Protein AF-A0A5S4VGM3-F1 (afdb_monomer_lite)

Secondary structure (DSSP, 8-state):
-HHHHHHHHHHHHHHHHHHTTSSHHHHHHHHHHHHHHHHHHHHHHHHHHHHHHHHHHHHHHHHHHHHHHHHHHTTSS-HHHHHHHTTS-HHHHHHHHHHTTPPPP---

Structure (mmCIF, N/CA/C/O backbone):
data_AF-A0A5S4VGM3-F1
#
_entry.id   AF-A0A5S4VGM3-F1
#
loop_
_atom_site.group_PDB
_atom_site.id
_atom_site.type_symbol
_atom_site.label_atom_id
_atom_site.label_alt_id
_atom_site.label_comp_id
_atom_site.label_asym_id
_atom_site.label_entity_id
_atom_site.label_seq_id
_atom_site.pdbx_PDB_ins_code
_atom_site.Cartn_x
_atom_site.Cartn_y
_atom_site.Cartn_z
_atom_site.occupancy
_atom_site.B_iso_or_equiv
_atom_site.auth_seq_id
_atom_site.auth_comp_id
_atom_site.auth_asym_id
_atom_site.auth_atom_id
_atom_site.pdbx_PDB_model_num
ATOM 1 N N . GLY A 1 1 ? 7.794 -13.409 -19.087 1.00 53.69 1 GLY A N 1
ATOM 2 C CA . GLY A 1 1 ? 6.944 -12.915 -17.975 1.00 53.69 1 GLY A CA 1
ATOM 3 C C . GLY A 1 1 ? 6.854 -11.403 -18.063 1.00 53.69 1 GLY A C 1
ATOM 4 O O . GLY A 1 1 ? 7.554 -10.850 -18.893 1.00 53.69 1 GLY A O 1
ATOM 5 N N . ALA A 1 2 ? 6.060 -10.727 -17.222 1.00 62.44 2 ALA A N 1
ATOM 6 C CA . ALA A 1 2 ? 5.813 -9.275 -17.346 1.00 62.44 2 ALA A CA 1
ATOM 7 C C . ALA A 1 2 ? 7.094 -8.403 -17.419 1.00 62.44 2 ALA A C 1
ATOM 9 O O . ALA A 1 2 ? 7.096 -7.355 -18.058 1.00 62.44 2 ALA A O 1
ATOM 10 N N . PHE A 1 3 ? 8.197 -8.866 -16.817 1.00 56.66 3 PHE A N 1
ATOM 11 C CA . PHE A 1 3 ? 9.521 -8.236 -16.900 1.00 56.66 3 PHE A CA 1
ATOM 12 C C . PHE A 1 3 ? 10.157 -8.295 -18.295 1.00 56.66 3 PHE A C 1
ATOM 14 O O . PHE A 1 3 ? 10.779 -7.326 -18.729 1.00 56.66 3 PHE A O 1
ATOM 21 N N . ASP A 1 4 ? 9.990 -9.413 -19.002 1.00 66.38 4 ASP A N 1
ATOM 22 C CA . ASP A 1 4 ? 10.502 -9.574 -20.364 1.00 66.38 4 ASP A CA 1
ATOM 23 C C . ASP A 1 4 ? 9.694 -8.706 -21.335 1.00 66.38 4 ASP A C 1
ATOM 25 O O . ASP A 1 4 ? 10.261 -8.105 -22.242 1.00 66.38 4 ASP A O 1
ATOM 29 N N . ASP A 1 5 ? 8.385 -8.579 -21.101 1.00 80.25 5 ASP A N 1
ATOM 30 C CA . ASP A 1 5 ? 7.481 -7.812 -21.962 1.00 80.25 5 ASP A CA 1
ATOM 31 C C . ASP A 1 5 ? 7.783 -6.302 -21.899 1.00 80.25 5 ASP A C 1
ATOM 33 O O . ASP A 1 5 ? 7.913 -5.656 -22.939 1.00 80.25 5 ASP A O 1
ATOM 37 N N . LEU A 1 6 ? 8.022 -5.750 -20.700 1.00 85.62 6 LEU A N 1
ATOM 38 C CA . LEU A 1 6 ? 8.431 -4.349 -20.534 1.00 85.62 6 LEU A CA 1
ATOM 39 C C . LEU A 1 6 ? 9.807 -4.067 -21.156 1.00 85.62 6 LEU A C 1
ATOM 41 O O . LEU A 1 6 ? 10.000 -3.029 -21.788 1.00 85.62 6 LEU A O 1
ATOM 45 N N . ALA A 1 7 ? 10.763 -4.990 -20.997 1.00 86.25 7 ALA A N 1
ATOM 46 C CA . ALA A 1 7 ? 12.073 -4.882 -21.639 1.00 86.25 7 ALA A CA 1
ATOM 47 C C . ALA A 1 7 ? 11.918 -4.776 -23.159 1.00 86.25 7 ALA A C 1
ATOM 49 O O . ALA A 1 7 ? 12.473 -3.879 -23.786 1.00 86.25 7 ALA A O 1
ATOM 50 N N . ILE A 1 8 ? 11.118 -5.675 -23.735 1.00 88.81 8 ILE A N 1
ATOM 51 C CA . ILE A 1 8 ? 10.846 -5.736 -25.168 1.00 88.81 8 ILE A CA 1
ATOM 52 C C . ILE A 1 8 ? 10.194 -4.438 -25.658 1.00 88.81 8 ILE A C 1
ATOM 54 O O . ILE A 1 8 ? 10.558 -3.941 -26.723 1.00 88.81 8 ILE A O 1
ATOM 58 N N . ASP A 1 9 ? 9.255 -3.870 -24.907 1.00 90.75 9 ASP A N 1
ATOM 59 C CA . ASP A 1 9 ? 8.571 -2.645 -25.319 1.00 90.75 9 ASP A CA 1
ATOM 60 C C . ASP A 1 9 ? 9.463 -1.399 -25.214 1.00 90.75 9 ASP A C 1
ATOM 62 O O . ASP A 1 9 ? 9.428 -0.548 -26.108 1.00 90.75 9 ASP A O 1
ATOM 66 N N . ILE A 1 10 ? 10.337 -1.322 -24.205 1.00 89.94 10 ILE A N 1
ATOM 67 C CA . ILE A 1 10 ? 11.361 -0.269 -24.116 1.00 89.94 10 ILE A CA 1
ATOM 68 C C . ILE A 1 10 ? 12.351 -0.383 -25.282 1.00 89.94 10 ILE A C 1
ATOM 70 O O . ILE A 1 10 ? 12.672 0.615 -25.926 1.00 89.94 10 ILE A O 1
ATOM 74 N N . GLU A 1 11 ? 12.795 -1.597 -25.601 1.00 91.44 11 GLU A N 1
ATOM 75 C CA . GLU A 1 11 ? 13.713 -1.860 -26.710 1.00 91.44 11 GLU A CA 1
ATOM 76 C C . GLU A 1 11 ? 13.104 -1.464 -28.065 1.00 91.44 11 GLU A C 1
ATOM 78 O O . GLU A 1 11 ? 13.758 -0.781 -28.853 1.00 91.44 11 GLU A O 1
ATOM 83 N N . LYS A 1 12 ? 11.821 -1.775 -28.304 1.00 93.19 12 LYS A N 1
ATOM 84 C CA . LYS A 1 12 ? 11.095 -1.312 -29.502 1.00 93.19 12 LYS A CA 1
ATOM 85 C C . LYS A 1 12 ? 10.996 0.212 -29.572 1.00 93.19 12 LYS A C 1
ATOM 87 O O . LYS A 1 12 ? 11.103 0.780 -30.657 1.00 93.19 12 LYS A O 1
ATOM 92 N N . ALA A 1 13 ? 10.771 0.884 -28.442 1.00 93.06 13 ALA A N 1
ATOM 93 C CA . ALA A 1 13 ? 10.717 2.345 -28.400 1.00 93.06 13 ALA A CA 1
ATOM 94 C C . ALA A 1 13 ? 12.089 2.972 -28.709 1.00 93.06 13 ALA A C 1
ATOM 96 O O . ALA A 1 13 ? 12.167 3.984 -29.409 1.00 93.06 13 ALA A O 1
ATOM 97 N N . ILE A 1 14 ? 13.177 2.350 -28.242 1.00 92.62 14 ILE A N 1
ATOM 98 C CA . ILE A 1 14 ? 14.547 2.751 -28.583 1.00 92.62 14 ILE A CA 1
ATOM 99 C C . ILE A 1 14 ? 14.813 2.550 -30.080 1.00 92.62 14 ILE A C 1
ATOM 101 O O . ILE A 1 14 ? 15.342 3.461 -30.721 1.00 92.62 14 ILE A O 1
ATOM 105 N N . ASP A 1 15 ? 14.415 1.407 -30.645 1.00 94.00 15 ASP A N 1
ATOM 106 C CA . ASP A 1 15 ? 14.552 1.127 -32.080 1.00 94.00 15 ASP A CA 1
ATOM 107 C C . ASP A 1 15 ? 13.797 2.151 -32.927 1.00 94.00 15 ASP A C 1
ATOM 109 O O . ASP A 1 15 ? 14.369 2.738 -33.843 1.00 94.00 15 ASP A O 1
ATOM 113 N N . TYR A 1 16 ? 12.559 2.474 -32.549 1.00 94.38 16 TYR A N 1
ATOM 114 C CA . TYR A 1 16 ? 11.790 3.526 -33.206 1.00 94.38 16 TYR A CA 1
ATOM 115 C C . TYR A 1 16 ? 12.527 4.875 -33.195 1.00 94.38 16 TYR A C 1
ATOM 117 O O . TYR A 1 16 ? 12.596 5.554 -34.220 1.00 94.38 16 TYR A O 1
ATOM 125 N N . CYS A 1 17 ? 13.106 5.280 -32.062 1.00 94.44 17 CYS A N 1
ATOM 126 C CA . CYS A 1 17 ? 13.863 6.531 -31.979 1.00 94.44 17 CYS A CA 1
ATOM 127 C C . CYS A 1 17 ? 15.112 6.513 -32.875 1.00 94.44 17 CYS A C 1
ATOM 129 O O . CYS A 1 17 ? 15.383 7.492 -33.569 1.00 94.44 17 CYS A O 1
ATOM 131 N N . ILE A 1 18 ? 15.843 5.395 -32.905 1.00 92.50 18 ILE A N 1
ATOM 132 C CA . ILE A 1 18 ? 17.028 5.203 -33.755 1.00 92.50 18 ILE A CA 1
ATOM 133 C C . ILE A 1 18 ? 16.662 5.275 -35.243 1.00 92.50 18 ILE A C 1
ATOM 135 O O . ILE A 1 18 ? 17.360 5.949 -36.010 1.00 92.50 18 ILE A O 1
ATOM 139 N N . ASP A 1 19 ? 15.572 4.617 -35.639 1.00 96.12 19 ASP A N 1
ATOM 140 C CA . ASP A 1 19 ? 15.091 4.563 -37.022 1.00 96.12 19 ASP A CA 1
ATOM 141 C C . ASP A 1 19 ? 14.615 5.932 -37.522 1.00 96.12 19 ASP A C 1
ATOM 143 O O . ASP A 1 19 ? 14.770 6.254 -38.701 1.00 96.12 19 ASP A O 1
ATOM 147 N N . ASN A 1 20 ? 14.115 6.774 -36.614 1.00 94.94 20 ASN A N 1
ATOM 148 C CA . ASN A 1 20 ? 13.679 8.143 -36.901 1.00 94.94 20 ASN A CA 1
ATOM 149 C C . ASN A 1 20 ? 14.765 9.209 -36.645 1.00 94.94 20 ASN A C 1
ATOM 151 O O . ASN A 1 20 ? 14.464 10.400 -36.638 1.00 94.94 20 ASN A O 1
ATOM 155 N N . ASP A 1 21 ? 16.024 8.802 -36.447 1.00 93.81 21 ASP A N 1
ATOM 156 C CA . ASP A 1 21 ? 17.181 9.690 -36.228 1.00 93.81 21 ASP A CA 1
ATOM 157 C C . ASP A 1 21 ? 17.085 10.575 -34.962 1.00 93.81 21 ASP A C 1
ATOM 159 O O . ASP A 1 21 ? 17.776 11.584 -34.819 1.00 93.81 21 ASP A O 1
ATOM 163 N N . ILE A 1 22 ? 16.265 10.172 -33.988 1.00 93.44 22 ILE A N 1
ATOM 164 C CA . ILE A 1 22 ? 16.094 10.854 -32.701 1.00 93.44 22 ILE A CA 1
ATOM 165 C C . ILE A 1 22 ? 17.119 10.303 -31.712 1.00 93.44 22 ILE A C 1
ATOM 167 O O . ILE A 1 22 ? 17.060 9.136 -31.331 1.00 93.44 22 ILE A O 1
ATOM 171 N N . LEU A 1 23 ? 18.063 11.146 -31.272 1.00 91.00 23 LEU A N 1
ATOM 172 C CA . LEU A 1 23 ? 19.107 10.785 -30.293 1.00 91.00 23 LEU A CA 1
ATOM 173 C C . LEU A 1 23 ? 19.878 9.502 -30.658 1.00 91.00 23 LEU A C 1
ATOM 175 O O . LEU A 1 23 ? 20.415 8.810 -29.798 1.00 91.00 23 LEU A O 1
ATOM 179 N N . LYS A 1 24 ? 19.956 9.186 -31.949 1.00 90.88 24 LYS A N 1
ATOM 180 C CA . LYS A 1 24 ? 20.411 7.899 -32.474 1.00 90.88 24 LYS A CA 1
ATOM 181 C C . LYS A 1 24 ? 21.775 7.449 -31.968 1.00 90.88 24 LYS A C 1
ATOM 183 O O . LYS A 1 24 ? 21.910 6.326 -31.499 1.00 90.88 24 LYS A O 1
ATOM 188 N N . GLU A 1 25 ? 22.788 8.305 -32.055 1.00 92.25 25 GLU A N 1
ATOM 189 C CA . GLU A 1 25 ? 24.154 7.944 -31.646 1.00 92.25 25 GLU A CA 1
ATOM 190 C C . GLU A 1 25 ? 24.273 7.778 -30.123 1.00 92.25 25 GLU A C 1
ATOM 192 O O . GLU A 1 25 ? 25.005 6.911 -29.641 1.00 92.25 25 GLU A O 1
ATOM 197 N N . PHE A 1 26 ? 23.472 8.529 -29.362 1.00 92.94 26 PHE A N 1
ATOM 198 C CA . PHE A 1 26 ? 23.339 8.343 -27.921 1.00 92.94 26 PHE A CA 1
ATOM 199 C C . PHE A 1 26 ? 22.666 7.002 -27.605 1.00 92.94 26 PHE A C 1
ATOM 201 O O . PHE A 1 26 ? 23.223 6.196 -26.866 1.00 92.94 26 PHE A O 1
ATOM 208 N N . LEU A 1 27 ? 21.516 6.717 -28.217 1.00 91.25 27 LEU A N 1
ATOM 209 C CA . LEU A 1 27 ? 20.752 5.494 -27.970 1.00 91.25 27 LEU A CA 1
ATOM 210 C C . LEU A 1 27 ? 21.484 4.234 -28.433 1.00 91.25 27 LEU A C 1
ATOM 212 O O . LEU A 1 27 ? 21.419 3.224 -27.748 1.00 91.25 27 LEU A O 1
ATOM 216 N N . LYS A 1 28 ? 22.240 4.281 -29.534 1.00 90.25 28 LYS A N 1
ATOM 217 C CA . LYS A 1 28 ? 23.103 3.164 -29.952 1.00 90.25 28 LYS A CA 1
ATOM 218 C C . LYS A 1 28 ? 24.200 2.859 -28.936 1.00 90.25 28 LYS A C 1
ATOM 220 O O . LYS A 1 28 ? 24.518 1.693 -28.723 1.00 90.25 28 LYS A O 1
ATOM 225 N N . THR A 1 29 ? 24.779 3.896 -28.333 1.00 92.88 29 THR A N 1
ATOM 226 C CA . THR A 1 29 ? 25.890 3.759 -27.381 1.00 92.88 29 THR A CA 1
ATOM 227 C C . THR A 1 29 ? 25.393 3.332 -26.000 1.00 92.88 29 THR A C 1
ATOM 229 O O . THR A 1 29 ? 25.966 2.436 -25.387 1.00 92.88 29 THR A O 1
ATOM 232 N N . TYR A 1 30 ? 24.299 3.931 -25.529 1.00 91.44 30 TYR A N 1
ATOM 233 C CA . TYR A 1 30 ? 23.794 3.787 -24.160 1.00 91.44 30 TYR A CA 1
ATOM 234 C C . TYR A 1 30 ? 22.536 2.915 -24.051 1.00 91.44 30 TYR A C 1
ATOM 236 O O . TYR A 1 30 ? 21.893 2.899 -23.005 1.00 91.44 30 TYR A O 1
ATOM 244 N N . ARG A 1 31 ? 22.193 2.150 -25.099 1.00 89.44 31 ARG A N 1
ATOM 245 C CA . ARG A 1 31 ? 20.993 1.295 -25.179 1.00 89.44 31 ARG A CA 1
ATOM 246 C C . ARG A 1 31 ? 20.737 0.501 -23.903 1.00 89.44 31 ARG A C 1
ATOM 248 O O . ARG A 1 31 ? 19.693 0.643 -23.282 1.00 89.44 31 ARG A O 1
ATOM 255 N N . SER A 1 32 ? 21.730 -0.281 -23.470 1.00 87.31 32 SER A N 1
ATOM 256 C CA . SER A 1 32 ? 21.588 -1.138 -22.289 1.00 87.31 32 SER A CA 1
ATOM 257 C C . SER A 1 32 ? 21.381 -0.34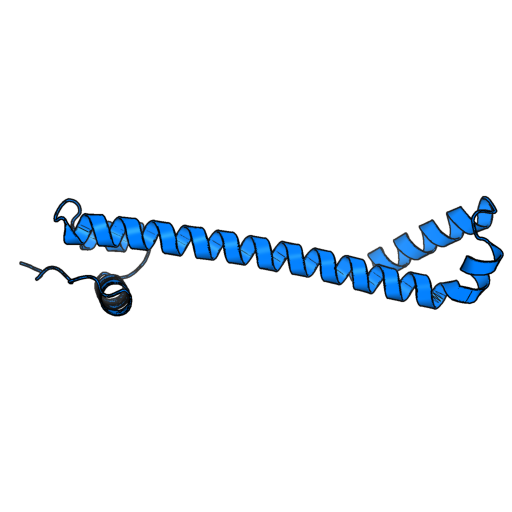9 -20.995 1.00 87.31 32 SER A C 1
ATOM 259 O O . SER A 1 32 ? 20.755 -0.880 -20.080 1.00 87.31 32 SER A O 1
ATOM 261 N N . GLU A 1 33 ? 21.933 0.857 -20.882 1.00 89.56 33 GLU A N 1
ATOM 262 C CA . GLU A 1 33 ? 21.769 1.698 -19.693 1.00 89.56 33 GLU A CA 1
ATOM 263 C C . GLU A 1 33 ? 20.390 2.354 -19.684 1.00 89.56 33 GLU A C 1
ATOM 265 O O . GLU A 1 33 ? 19.725 2.349 -18.652 1.00 89.56 33 GLU A O 1
ATOM 27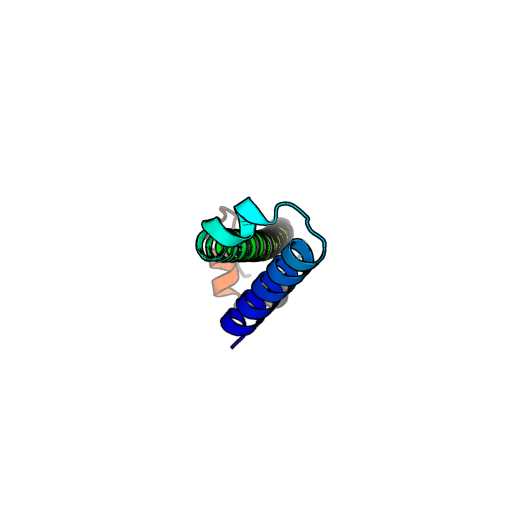0 N N . VAL A 1 34 ? 19.927 2.835 -20.841 1.00 88.19 34 VAL A N 1
ATOM 271 C CA . VAL A 1 34 ? 18.591 3.416 -21.011 1.00 88.19 34 VAL A CA 1
ATOM 272 C C . VAL A 1 34 ? 17.513 2.375 -20.716 1.00 88.19 34 VAL A C 1
ATOM 274 O O . VAL A 1 34 ? 16.613 2.659 -19.929 1.00 88.19 34 VAL A O 1
ATOM 277 N N . THR A 1 35 ? 17.633 1.156 -21.251 1.00 88.19 35 THR A N 1
ATOM 278 C CA . THR A 1 35 ? 16.672 0.077 -20.982 1.00 88.19 35 THR A CA 1
ATOM 279 C C . THR A 1 35 ? 16.613 -0.257 -19.495 1.00 88.19 35 THR A C 1
ATOM 281 O O . THR A 1 35 ? 15.535 -0.240 -18.907 1.00 88.19 35 THR A O 1
ATOM 284 N N . LYS A 1 36 ? 17.769 -0.469 -18.851 1.00 88.19 36 LYS A N 1
ATOM 285 C CA . LYS A 1 36 ? 17.835 -0.777 -17.412 1.00 88.19 36 LYS A CA 1
ATOM 286 C C . LYS A 1 36 ? 17.305 0.361 -16.546 1.00 88.19 36 LYS A C 1
ATOM 288 O O . LYS A 1 36 ? 16.556 0.114 -15.607 1.00 88.19 36 LYS A O 1
ATOM 293 N N . SER A 1 37 ? 17.680 1.602 -16.854 1.00 88.62 37 SER A N 1
ATOM 294 C CA . SER A 1 37 ? 17.210 2.773 -16.114 1.00 88.62 37 SER A CA 1
ATOM 295 C C . SER A 1 37 ? 15.702 2.932 -16.239 1.00 88.62 37 SER A C 1
ATOM 297 O O . SER A 1 37 ? 15.051 3.281 -15.261 1.00 88.62 37 SER A O 1
ATOM 299 N N . MET A 1 38 ? 15.142 2.688 -17.423 1.00 86.88 38 MET A N 1
ATOM 300 C CA . MET A 1 38 ? 13.717 2.880 -17.651 1.00 86.88 38 MET A CA 1
ATOM 301 C C . MET A 1 38 ? 12.874 1.756 -17.049 1.00 86.88 38 MET A C 1
ATOM 303 O O . MET A 1 38 ? 11.817 2.030 -16.491 1.00 86.88 38 MET A O 1
ATOM 307 N N . GLN A 1 39 ? 13.386 0.522 -17.053 1.00 85.38 39 GLN A N 1
ATOM 308 C CA . GLN A 1 39 ? 12.806 -0.581 -16.285 1.00 85.38 39 GLN A CA 1
ATOM 309 C C . GLN A 1 39 ? 12.773 -0.270 -14.788 1.00 85.38 39 GLN A C 1
ATOM 311 O O . GLN A 1 39 ? 11.724 -0.403 -14.166 1.00 85.38 39 GLN A O 1
ATOM 316 N N . LEU A 1 40 ? 13.901 0.183 -14.229 1.00 87.00 40 LEU A N 1
ATOM 317 C CA . LEU A 1 40 ? 14.003 0.497 -12.805 1.00 87.00 40 LEU A CA 1
ATOM 318 C C . LEU A 1 40 ? 13.051 1.629 -12.402 1.00 87.00 40 LEU A C 1
ATOM 320 O O . LEU A 1 40 ? 12.385 1.532 -11.378 1.00 87.00 40 LEU A O 1
ATOM 324 N N . ASN A 1 41 ? 12.972 2.687 -13.212 1.00 85.44 41 ASN A N 1
ATOM 325 C CA . ASN A 1 41 ? 12.071 3.808 -12.949 1.00 85.44 41 ASN A CA 1
ATOM 326 C C . ASN A 1 41 ? 10.604 3.367 -12.987 1.00 85.44 41 ASN A C 1
ATOM 328 O O . ASN A 1 41 ? 9.854 3.683 -12.072 1.00 85.44 41 ASN A O 1
ATOM 332 N N . TYR A 1 42 ? 10.211 2.596 -14.005 1.00 84.62 42 TYR A N 1
ATOM 333 C CA . TYR A 1 42 ? 8.843 2.091 -14.114 1.00 84.62 42 TYR A CA 1
ATOM 334 C C . TYR A 1 42 ? 8.474 1.169 -12.945 1.00 84.62 42 TYR A C 1
ATOM 336 O O . TYR A 1 42 ? 7.363 1.229 -12.422 1.00 84.62 42 TYR A O 1
ATOM 344 N N . GLU A 1 43 ? 9.408 0.323 -12.512 1.00 84.88 43 GLU A N 1
ATOM 345 C CA . GLU A 1 43 ? 9.209 -0.521 -11.338 1.00 84.88 43 GLU A CA 1
ATOM 346 C C . GLU A 1 43 ? 9.052 0.316 -10.068 1.00 84.88 43 GLU A C 1
ATOM 348 O O . GLU A 1 43 ? 8.129 0.066 -9.296 1.00 84.88 43 GLU A O 1
ATOM 353 N N . PHE A 1 44 ? 9.896 1.330 -9.873 1.00 89.00 44 PHE A N 1
ATOM 354 C CA . PHE A 1 44 ? 9.792 2.236 -8.734 1.00 89.00 44 PHE A CA 1
ATOM 355 C C . PHE A 1 44 ? 8.449 2.973 -8.705 1.00 89.00 44 PHE A C 1
ATOM 357 O O . PHE A 1 44 ? 7.790 2.984 -7.669 1.00 89.00 44 PHE A O 1
ATOM 364 N N . ASP A 1 45 ? 8.012 3.529 -9.837 1.00 88.38 45 ASP A N 1
ATOM 365 C CA . ASP A 1 45 ? 6.721 4.215 -9.942 1.00 88.38 45 ASP A CA 1
ATOM 366 C C . ASP A 1 45 ? 5.567 3.264 -9.602 1.00 88.38 45 ASP A C 1
ATOM 368 O O . ASP A 1 45 ? 4.676 3.614 -8.828 1.00 88.38 45 ASP A O 1
ATOM 372 N N . ARG A 1 46 ? 5.621 2.021 -10.099 1.00 83.94 46 ARG A N 1
ATOM 373 C CA . ARG A 1 46 ? 4.620 0.998 -9.782 1.00 83.94 46 ARG A CA 1
ATOM 374 C C . ARG A 1 46 ? 4.621 0.619 -8.301 1.00 83.94 46 ARG A C 1
ATOM 376 O O . ARG A 1 46 ? 3.549 0.442 -7.732 1.00 83.94 46 ARG A O 1
ATOM 383 N N . GLN A 1 47 ? 5.789 0.472 -7.676 1.00 87.56 47 GLN A N 1
ATOM 384 C CA . GLN A 1 47 ? 5.867 0.198 -6.236 1.00 87.56 47 GLN A CA 1
ATOM 385 C C . GLN A 1 47 ? 5.309 1.365 -5.424 1.00 87.56 47 GLN A C 1
ATOM 387 O O . GLN A 1 47 ? 4.521 1.148 -4.513 1.00 87.56 47 GLN A O 1
ATOM 392 N N . LEU A 1 48 ? 5.634 2.600 -5.805 1.00 91.38 48 LEU A N 1
ATOM 393 C CA . LEU A 1 48 ? 5.101 3.792 -5.156 1.00 91.38 48 LEU A CA 1
ATOM 394 C C . LEU A 1 48 ? 3.570 3.874 -5.263 1.00 91.38 48 LEU A C 1
ATOM 396 O O . LEU A 1 48 ? 2.907 4.312 -4.325 1.00 91.38 48 LEU A O 1
ATOM 400 N N . GLU A 1 49 ? 2.993 3.482 -6.400 1.00 91.38 49 GLU A N 1
ATOM 401 C CA . GLU A 1 49 ? 1.538 3.405 -6.564 1.00 91.38 49 GLU A CA 1
ATOM 402 C C . GLU A 1 49 ? 0.903 2.352 -5.652 1.00 91.38 49 GLU A C 1
ATOM 404 O O . GLU A 1 49 ? -0.125 2.637 -5.038 1.00 91.38 49 GLU A O 1
ATOM 409 N N . LEU A 1 50 ? 1.523 1.174 -5.532 1.00 89.56 50 LEU A N 1
ATOM 410 C CA . LEU A 1 50 ? 1.067 0.120 -4.623 1.00 89.56 50 LEU A CA 1
ATOM 411 C C . LEU A 1 50 ? 1.141 0.577 -3.163 1.00 89.56 50 LEU A C 1
ATOM 413 O O . LEU A 1 50 ? 0.132 0.538 -2.472 1.00 89.56 50 LEU A O 1
ATOM 417 N N . GLU A 1 51 ? 2.277 1.131 -2.730 1.00 92.00 51 GLU A N 1
ATOM 418 C CA . GLU A 1 51 ? 2.437 1.664 -1.370 1.00 92.00 51 GLU A CA 1
ATOM 419 C C . GLU A 1 51 ? 1.406 2.757 -1.051 1.00 92.00 51 GLU A C 1
ATOM 421 O O . GLU A 1 51 ? 0.904 2.846 0.069 1.00 92.00 51 GLU A O 1
ATOM 426 N N . ARG A 1 52 ? 1.060 3.606 -2.030 1.00 92.25 52 ARG A N 1
ATOM 427 C CA . ARG A 1 52 ? 0.001 4.611 -1.855 1.00 92.25 52 ARG A CA 1
ATOM 428 C C . ARG A 1 52 ? -1.377 3.983 -1.722 1.00 92.25 52 ARG A C 1
ATOM 430 O O . ARG A 1 52 ? -2.170 4.498 -0.940 1.00 92.25 52 ARG A O 1
ATOM 437 N N . ALA A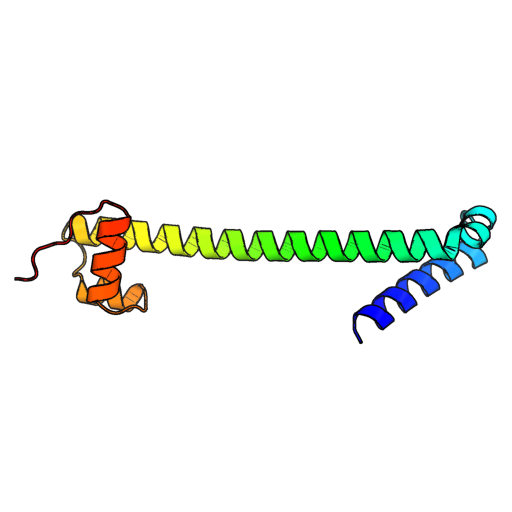 1 53 ? -1.681 2.951 -2.504 1.00 92.75 53 ALA A N 1
ATOM 438 C CA . ALA A 1 53 ? -2.956 2.251 -2.415 1.00 92.75 53 ALA A CA 1
ATOM 439 C C . ALA A 1 53 ? -3.107 1.590 -1.038 1.00 92.75 53 ALA A C 1
ATOM 441 O O . ALA A 1 53 ? -4.099 1.856 -0.361 1.00 92.75 53 ALA A O 1
ATOM 442 N N . ASP A 1 54 ? -2.078 0.867 -0.592 1.00 92.06 54 ASP A N 1
ATOM 443 C CA . ASP A 1 54 ? -2.040 0.211 0.718 1.00 92.06 54 ASP A CA 1
ATOM 444 C C . ASP A 1 54 ? -2.194 1.241 1.851 1.00 92.06 54 ASP A C 1
ATOM 446 O O . ASP A 1 54 ? -3.045 1.096 2.724 1.00 92.06 54 ASP A O 1
ATOM 450 N N . ALA A 1 55 ? -1.460 2.360 1.800 1.00 93.31 55 ALA A N 1
ATOM 451 C CA . ALA A 1 55 ? -1.566 3.413 2.812 1.00 93.31 55 ALA A CA 1
ATOM 452 C C . ALA A 1 55 ? -2.949 4.095 2.850 1.00 93.31 55 ALA A C 1
ATOM 454 O O . ALA A 1 55 ? -3.384 4.568 3.904 1.00 93.31 55 ALA A O 1
ATOM 455 N N . ILE A 1 56 ? -3.638 4.193 1.707 1.00 91.50 56 ILE A N 1
ATOM 456 C CA . ILE A 1 56 ? -5.011 4.713 1.646 1.00 91.50 56 ILE A CA 1
ATOM 457 C C . ILE A 1 56 ? -5.983 3.709 2.268 1.00 91.50 56 ILE A C 1
ATOM 459 O O . ILE A 1 56 ? -6.845 4.126 3.041 1.00 91.50 56 ILE A O 1
ATOM 463 N N . GLU A 1 57 ? -5.843 2.424 1.948 1.00 91.75 57 GLU A N 1
ATOM 464 C CA . GLU A 1 57 ? -6.669 1.344 2.494 1.00 91.75 57 GLU A CA 1
ATOM 465 C C . GLU A 1 57 ? -6.511 1.245 4.016 1.00 91.75 57 GLU A C 1
ATOM 467 O O . GLU A 1 57 ? -7.497 1.383 4.741 1.00 91.75 57 GLU A O 1
ATOM 472 N N . GLU A 1 58 ? -5.273 1.172 4.514 1.00 90.44 58 GLU A N 1
ATOM 473 C CA . GLU A 1 58 ? -4.974 1.202 5.952 1.00 90.44 58 GLU A CA 1
ATOM 474 C C . GLU A 1 58 ? -5.540 2.468 6.617 1.00 90.44 58 GLU A C 1
ATOM 476 O O . GLU A 1 58 ? -6.122 2.428 7.703 1.00 90.44 58 GLU A O 1
ATOM 481 N N . GLY A 1 59 ? -5.398 3.627 5.964 1.00 91.94 59 GLY A N 1
ATOM 482 C CA . GLY A 1 59 ? -5.930 4.892 6.466 1.00 91.94 59 GLY A CA 1
ATOM 483 C C . GLY A 1 59 ? -7.457 4.905 6.576 1.00 91.94 59 GLY A C 1
ATOM 484 O O . GLY A 1 59 ? -7.999 5.484 7.525 1.00 91.94 59 GLY A O 1
ATOM 485 N N . MET A 1 60 ? -8.146 4.270 5.626 1.00 92.00 60 MET A N 1
ATOM 486 C CA . MET A 1 60 ? -9.599 4.122 5.618 1.00 92.00 60 MET A CA 1
ATOM 487 C C . MET A 1 60 ? -10.056 3.196 6.747 1.00 92.00 60 MET A C 1
ATOM 489 O O . MET A 1 60 ? -10.888 3.613 7.554 1.00 92.00 60 MET A O 1
ATOM 493 N N . GLU A 1 61 ? -9.434 2.025 6.885 1.00 89.88 61 GLU A N 1
ATOM 494 C CA . GLU A 1 61 ? -9.732 1.050 7.942 1.00 89.88 61 GLU A CA 1
ATOM 495 C C . GLU A 1 61 ? -9.507 1.644 9.345 1.00 89.88 61 GLU A C 1
ATOM 497 O O . GLU A 1 61 ? -10.364 1.560 10.230 1.00 89.88 61 GLU A O 1
ATOM 502 N N . ILE A 1 62 ? -8.389 2.350 9.556 1.00 90.19 62 ILE A N 1
ATOM 503 C CA . ILE A 1 62 ? -8.119 3.062 10.817 1.00 90.19 62 ILE A CA 1
ATOM 504 C C . ILE A 1 62 ? -9.190 4.132 11.084 1.00 90.19 62 ILE A C 1
ATOM 506 O O . ILE A 1 62 ? -9.568 4.371 12.238 1.00 90.19 62 ILE A O 1
ATOM 510 N N . GLY A 1 63 ? -9.658 4.818 10.039 1.00 91.38 63 GLY A N 1
ATOM 511 C CA . GLY A 1 63 ? -10.714 5.824 10.128 1.00 91.38 63 GLY A CA 1
ATOM 512 C C . GLY A 1 63 ? -12.059 5.230 10.547 1.00 91.38 63 GLY A C 1
ATOM 513 O O . GLY A 1 63 ? -12.703 5.756 11.461 1.00 91.38 63 GLY A O 1
ATOM 514 N N . GLU A 1 64 ? -12.451 4.125 9.919 1.00 93.31 64 GLU A N 1
ATOM 515 C CA . GLU A 1 64 ? -13.675 3.380 10.218 1.00 93.31 64 GLU A CA 1
ATOM 516 C C . GLU A 1 64 ? -13.652 2.829 11.645 1.00 93.31 64 GLU A C 1
ATOM 518 O O . GLU A 1 64 ? -14.556 3.125 12.430 1.00 93.31 64 GLU A O 1
ATOM 523 N N . ASN A 1 65 ? -12.560 2.175 12.046 1.00 92.00 65 ASN A N 1
ATOM 524 C CA . ASN A 1 65 ? -12.389 1.666 13.406 1.00 92.00 65 ASN A CA 1
ATOM 525 C C . ASN A 1 65 ? -12.489 2.779 14.460 1.00 92.00 65 ASN A C 1
ATOM 527 O O . ASN A 1 65 ? -13.226 2.653 15.438 1.00 92.00 65 ASN A O 1
ATOM 531 N N . LYS A 1 66 ? -11.848 3.939 14.250 1.00 93.12 66 LYS A N 1
ATOM 532 C CA . LYS A 1 66 ? -11.988 5.093 15.164 1.00 93.12 66 LYS A CA 1
ATOM 533 C C . LYS A 1 66 ? -13.425 5.601 15.266 1.00 93.12 66 LYS A C 1
ATOM 535 O O . LYS A 1 66 ? -13.841 6.057 16.340 1.00 93.12 66 LYS A O 1
ATOM 540 N N . MET A 1 67 ? -14.170 5.571 14.164 1.00 94.81 67 MET A N 1
ATOM 541 C CA . MET A 1 67 ? -15.574 5.968 14.135 1.00 94.81 67 MET A CA 1
ATOM 542 C C . MET A 1 67 ? -16.428 4.986 14.943 1.00 94.81 67 MET A C 1
ATOM 544 O O . MET A 1 67 ? -17.153 5.433 15.838 1.00 94.81 67 MET A O 1
ATOM 548 N N . LEU A 1 68 ? -16.251 3.678 14.738 1.00 94.62 68 LEU A N 1
ATOM 549 C CA . LEU A 1 68 ? -16.914 2.627 15.514 1.00 94.62 68 LEU A CA 1
ATOM 550 C C . LEU A 1 68 ? -16.579 2.733 17.008 1.00 94.62 68 LEU A C 1
ATOM 552 O O . LEU A 1 68 ? -17.488 2.815 17.835 1.00 94.62 68 LEU A O 1
ATOM 556 N N . PHE A 1 69 ? -15.299 2.879 17.371 1.00 94.25 69 PHE A N 1
ATOM 557 C CA . PHE A 1 69 ? -14.874 3.063 18.766 1.00 94.25 69 PHE A CA 1
ATOM 558 C C . PHE A 1 69 ? -15.541 4.287 19.403 1.00 94.25 69 PHE A C 1
ATOM 560 O O . PHE A 1 69 ? -16.008 4.251 20.543 1.00 94.25 69 PHE A O 1
ATOM 567 N N . THR A 1 70 ? -15.635 5.390 18.659 1.00 92.94 70 THR A N 1
ATOM 568 C CA . THR A 1 70 ? -16.299 6.615 19.119 1.00 92.94 70 THR A CA 1
ATOM 569 C C . THR A 1 70 ? -17.806 6.421 19.314 1.00 92.94 70 THR A C 1
ATOM 571 O O . THR A 1 70 ? -18.379 7.005 20.236 1.00 92.94 70 THR A O 1
ATOM 574 N N . LEU A 1 71 ? -18.477 5.646 18.459 1.00 94.12 71 LEU A N 1
ATOM 575 C CA . LEU A 1 71 ? -19.909 5.370 18.595 1.00 94.12 71 LEU A CA 1
ATOM 576 C C . LEU A 1 71 ? -20.194 4.461 19.790 1.00 94.12 71 LEU A C 1
ATOM 578 O O . LEU A 1 71 ? -21.087 4.780 20.581 1.00 94.12 71 LEU A O 1
ATOM 582 N N . VAL A 1 72 ? -19.389 3.413 19.962 1.00 93.19 72 VAL A N 1
ATOM 583 C CA . VAL A 1 72 ? -19.476 2.478 21.090 1.00 93.19 72 VAL A CA 1
ATOM 584 C C . VAL A 1 72 ? -19.216 3.197 22.411 1.00 93.19 72 VAL A C 1
ATOM 586 O O . VAL A 1 72 ? -20.037 3.145 23.323 1.00 93.19 72 VAL A O 1
ATOM 589 N N . THR A 1 73 ? -18.142 3.988 22.506 1.00 90.88 73 THR A N 1
ATOM 590 C CA . THR A 1 73 ? -17.847 4.766 23.728 1.00 90.88 73 THR A CA 1
ATOM 591 C C . THR A 1 73 ? -18.901 5.818 24.065 1.00 90.88 73 THR A C 1
ATOM 593 O O . THR A 1 73 ? -19.068 6.172 25.232 1.00 90.88 73 THR A O 1
ATOM 596 N N . LYS A 1 74 ? -19.630 6.328 23.067 1.00 92.31 74 LYS A N 1
ATOM 597 C CA . LYS A 1 74 ? -20.767 7.239 23.269 1.00 92.31 74 LYS A CA 1
ATOM 598 C C . LYS A 1 74 ? -22.080 6.507 23.569 1.00 92.31 74 LYS A C 1
ATOM 600 O O . LYS A 1 74 ? -23.092 7.186 23.741 1.00 92.31 74 LYS A O 1
ATOM 605 N N . GLY A 1 75 ? -22.081 5.173 23.598 1.00 90.94 75 GLY A N 1
ATOM 606 C CA . GLY A 1 75 ? -23.272 4.345 23.797 1.00 90.94 75 GLY A CA 1
ATOM 607 C C . GLY A 1 75 ? -24.296 4.461 22.665 1.00 90.94 75 GLY A C 1
ATOM 608 O O . GLY A 1 75 ? -25.487 4.285 22.896 1.00 90.94 75 GLY A O 1
ATOM 609 N N . LYS A 1 76 ? -23.856 4.842 21.459 1.00 93.12 76 LYS A N 1
ATOM 610 C CA . LYS A 1 76 ? -24.719 4.994 20.274 1.00 93.12 76 LYS A CA 1
ATOM 611 C C . LYS A 1 76 ? -24.784 3.739 19.407 1.00 93.12 76 LYS A C 1
ATOM 613 O O . LYS A 1 76 ? -25.652 3.668 18.545 1.00 93.12 76 LYS A O 1
ATOM 618 N N . LEU A 1 77 ? -23.851 2.819 19.613 1.00 92.88 77 LEU A N 1
ATOM 619 C CA . LEU A 1 77 ? -23.738 1.541 18.928 1.00 92.88 77 LEU A CA 1
ATOM 620 C C . LEU A 1 77 ? -23.340 0.500 19.976 1.00 92.88 77 LEU A C 1
ATOM 622 O O . LEU A 1 77 ? -22.523 0.805 20.848 1.00 92.88 77 LEU A O 1
ATOM 626 N N . ASP A 1 78 ? -23.946 -0.680 19.931 1.00 92.62 78 ASP A N 1
ATOM 627 C CA . ASP A 1 78 ? -23.543 -1.807 20.766 1.00 92.62 78 ASP A CA 1
ATOM 628 C C . ASP A 1 78 ? -22.233 -2.417 20.256 1.00 92.62 78 ASP A C 1
ATOM 630 O O . ASP A 1 78 ? -21.866 -2.288 19.087 1.00 92.62 78 ASP A O 1
ATOM 634 N N . ILE A 1 79 ? -21.495 -3.041 21.171 1.00 91.62 79 ILE A N 1
ATOM 635 C CA . ILE A 1 79 ? -20.166 -3.564 20.864 1.00 91.62 79 ILE A CA 1
ATOM 636 C C . ILE A 1 79 ? -20.220 -4.778 19.932 1.00 91.62 79 ILE A C 1
ATOM 638 O O . ILE A 1 79 ? -19.312 -4.951 19.126 1.00 91.62 79 ILE A O 1
ATOM 642 N N . ASP A 1 80 ? -21.295 -5.567 19.996 1.00 94.06 80 ASP A N 1
ATOM 643 C CA . ASP A 1 80 ? -21.496 -6.733 19.136 1.00 94.06 80 ASP A CA 1
ATOM 644 C C . ASP A 1 80 ? -21.653 -6.309 17.670 1.00 94.06 80 ASP A C 1
ATOM 646 O O . ASP A 1 80 ? -20.913 -6.781 16.808 1.00 94.06 80 ASP A O 1
ATOM 650 N N . THR A 1 81 ? -22.532 -5.338 17.400 1.00 93.62 81 THR A N 1
ATOM 651 C CA . THR A 1 81 ? -22.729 -4.770 16.058 1.00 93.62 81 THR A CA 1
ATOM 652 C C . THR A 1 81 ? -21.466 -4.067 15.567 1.00 93.62 81 THR A C 1
ATOM 654 O O . THR A 1 81 ? -21.096 -4.198 14.406 1.00 93.62 81 THR A O 1
ATOM 657 N N . ALA A 1 82 ? -20.757 -3.340 16.435 1.00 93.56 82 ALA A N 1
ATOM 658 C CA . ALA A 1 82 ? -19.515 -2.678 16.039 1.00 93.56 82 ALA A CA 1
ATOM 659 C C . ALA A 1 82 ? -18.401 -3.673 15.666 1.00 93.56 82 ALA A C 1
ATOM 661 O O . ALA A 1 82 ? -17.650 -3.417 14.727 1.00 93.56 82 ALA A O 1
ATOM 662 N N . ALA A 1 83 ? -18.301 -4.800 16.375 1.00 93.81 83 ALA A N 1
ATOM 663 C CA . ALA A 1 83 ? -17.353 -5.861 16.054 1.00 93.81 83 ALA A CA 1
ATOM 664 C C . ALA A 1 83 ? -17.712 -6.567 14.737 1.00 93.81 83 ALA A C 1
ATOM 666 O O . ALA A 1 83 ? -16.819 -6.830 13.932 1.00 93.81 83 ALA A O 1
ATOM 667 N N . GLU A 1 84 ? -19.005 -6.809 14.489 1.00 93.94 84 GLU A N 1
ATOM 668 C CA . GLU A 1 84 ? -19.498 -7.363 13.222 1.00 93.94 84 GLU A CA 1
ATOM 669 C C . GLU A 1 84 ? 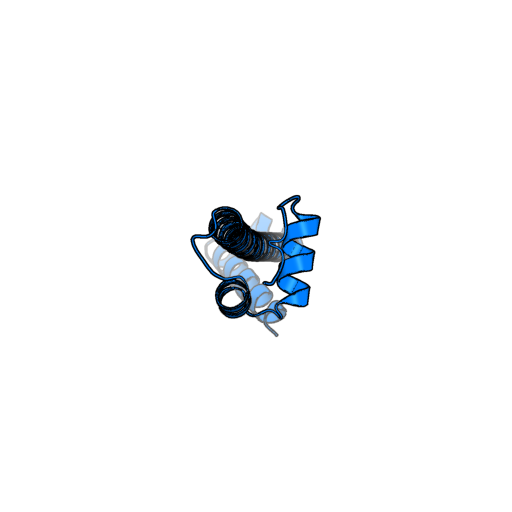-19.175 -6.444 12.033 1.00 93.94 84 GLU A C 1
ATOM 671 O O . GLU A 1 84 ? -18.628 -6.915 11.037 1.00 93.94 84 GLU A O 1
ATOM 676 N N . GLU A 1 85 ? -19.429 -5.136 12.157 1.00 92.62 85 GLU A N 1
ATOM 677 C CA . GLU A 1 85 ? -19.108 -4.137 11.122 1.00 92.62 85 GLU A CA 1
ATOM 678 C C . GLU A 1 85 ? -17.595 -4.017 10.874 1.00 92.62 85 GLU A C 1
ATOM 680 O O . GLU A 1 85 ? -17.165 -3.827 9.739 1.00 92.62 85 GLU A O 1
ATOM 685 N N . ALA A 1 86 ? -16.773 -4.180 11.915 1.00 91.19 86 ALA A N 1
ATOM 686 C CA . ALA A 1 86 ? -15.315 -4.243 11.791 1.00 91.19 86 ALA A CA 1
A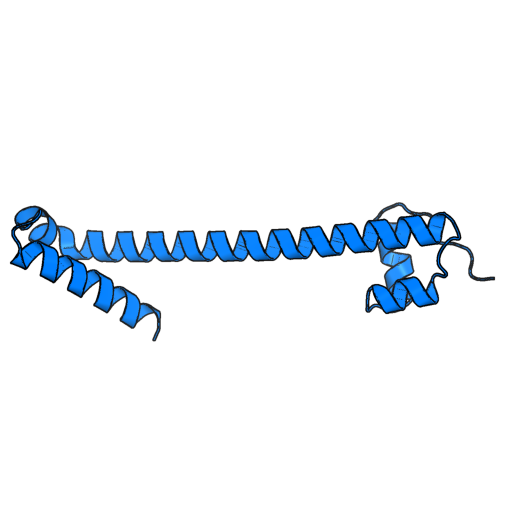TOM 687 C C . ALA A 1 86 ? -14.800 -5.609 11.287 1.00 91.19 86 ALA A C 1
ATOM 689 O O . ALA A 1 86 ? -13.598 -5.776 11.091 1.00 91.19 86 ALA A O 1
ATOM 690 N N . GLY A 1 87 ? -15.677 -6.602 11.099 1.00 92.88 87 GLY A N 1
ATOM 691 C CA . GLY A 1 87 ? -15.315 -7.937 10.616 1.00 92.88 87 GLY A CA 1
ATOM 692 C C . GLY A 1 87 ? -14.465 -8.764 11.589 1.00 92.88 87 GLY A C 1
ATOM 693 O O . GLY A 1 87 ? -13.813 -9.721 11.168 1.00 92.88 87 GLY A O 1
ATOM 694 N N . VAL A 1 88 ? -14.461 -8.419 12.879 1.00 93.44 88 VAL A N 1
ATOM 695 C CA . VAL A 1 88 ? -13.638 -9.060 13.917 1.00 93.44 88 VAL A CA 1
ATOM 696 C C . VAL A 1 88 ? -14.499 -9.641 15.037 1.00 93.44 88 VAL A C 1
ATOM 698 O O . VAL A 1 88 ? -15.694 -9.383 15.154 1.00 93.44 88 VAL A O 1
ATOM 701 N N . SER A 1 89 ? -13.891 -10.450 15.905 1.00 94.44 89 SER A N 1
ATOM 702 C CA . SER A 1 89 ? -14.574 -10.898 17.124 1.00 94.44 89 SER A CA 1
ATOM 703 C C . SER A 1 89 ? -14.744 -9.748 18.124 1.00 94.44 89 SER A C 1
ATOM 705 O O . SER A 1 89 ? -13.906 -8.851 18.187 1.00 94.44 89 SER A O 1
ATOM 707 N N . VAL A 1 90 ? -15.764 -9.814 18.985 1.00 92.56 90 VAL A N 1
ATOM 708 C CA . VAL A 1 90 ? -15.981 -8.820 20.057 1.00 92.56 90 VAL A CA 1
ATOM 709 C C . VAL A 1 90 ? -14.735 -8.651 20.928 1.00 92.56 90 VAL A C 1
ATOM 711 O O . VAL A 1 90 ? -14.291 -7.533 21.157 1.00 92.56 90 VAL A O 1
ATOM 714 N N . SER A 1 91 ? -14.089 -9.752 21.324 1.00 92.06 91 SER A N 1
ATOM 715 C CA . SER A 1 91 ? -12.855 -9.704 22.121 1.00 92.06 91 SER A CA 1
ATOM 716 C C . SER A 1 91 ? -11.687 -9.019 21.407 1.00 92.06 91 SER A C 1
ATOM 718 O O . SER A 1 91 ? -10.834 -8.398 22.041 1.00 92.06 91 SER A O 1
ATOM 720 N N . GLU A 1 92 ? -11.615 -9.151 20.084 1.00 93.12 92 GLU A N 1
ATOM 721 C CA . GLU A 1 92 ? -10.584 -8.502 19.277 1.00 93.12 92 GLU A CA 1
ATOM 722 C C . GLU A 1 92 ? -10.891 -7.016 19.101 1.00 93.12 92 GLU A C 1
ATOM 724 O O . GLU A 1 92 ? -10.003 -6.184 19.274 1.00 93.12 92 GLU A O 1
ATOM 729 N N . PHE A 1 93 ? -12.160 -6.670 18.897 1.00 93.75 93 PHE A N 1
ATOM 730 C CA . PHE A 1 93 ? -12.628 -5.290 18.868 1.00 93.75 93 PHE A CA 1
ATOM 731 C C . PHE A 1 93 ? -12.350 -4.554 20.191 1.00 93.75 93 PHE A C 1
ATOM 733 O O . PHE A 1 93 ? -11.802 -3.453 20.187 1.00 93.75 93 PHE A O 1
ATOM 740 N N . GLU A 1 94 ? -12.640 -5.177 21.337 1.00 92.75 94 GLU A N 1
ATOM 741 C CA . GLU A 1 94 ? -12.322 -4.645 22.672 1.00 92.75 94 GLU A CA 1
ATOM 742 C C . GLU A 1 94 ? -10.823 -4.396 22.857 1.00 92.75 94 GLU A C 1
ATOM 744 O O . GLU A 1 94 ? -10.406 -3.362 23.391 1.00 92.75 94 GLU A O 1
ATOM 749 N N . LYS A 1 95 ? -9.997 -5.338 22.391 1.00 93.81 95 LYS A N 1
ATOM 750 C CA . LYS A 1 95 ? -8.543 -5.206 22.428 1.00 93.81 95 LYS A CA 1
ATOM 751 C C . LYS A 1 95 ? -8.082 -4.020 21.577 1.00 93.81 95 LYS A C 1
ATOM 753 O O . LYS A 1 95 ? -7.328 -3.191 22.084 1.00 93.81 95 LYS A O 1
ATOM 758 N N . LEU A 1 96 ? -8.569 -3.897 20.340 1.00 92.06 96 LEU A N 1
ATOM 759 C CA . LEU A 1 96 ? -8.249 -2.778 19.446 1.00 92.06 96 LEU A CA 1
ATOM 760 C C . LEU A 1 96 ? -8.692 -1.431 20.038 1.00 92.06 96 LEU A C 1
ATOM 762 O O . LEU A 1 96 ? -7.935 -0.459 20.004 1.00 92.06 96 LEU A O 1
ATOM 766 N N . MET A 1 97 ? -9.877 -1.376 20.655 1.00 92.75 97 MET A N 1
ATOM 767 C CA . MET A 1 97 ? -10.343 -0.201 21.397 1.00 92.75 97 MET A CA 1
ATOM 768 C C . MET A 1 97 ? -9.369 0.179 22.514 1.00 92.75 97 MET A C 1
ATOM 770 O O . MET A 1 97 ? -8.990 1.347 22.629 1.00 92.75 97 MET A O 1
ATOM 774 N N . SER A 1 98 ? -8.950 -0.797 23.323 1.00 91.94 98 SER A N 1
ATOM 775 C CA . SER A 1 98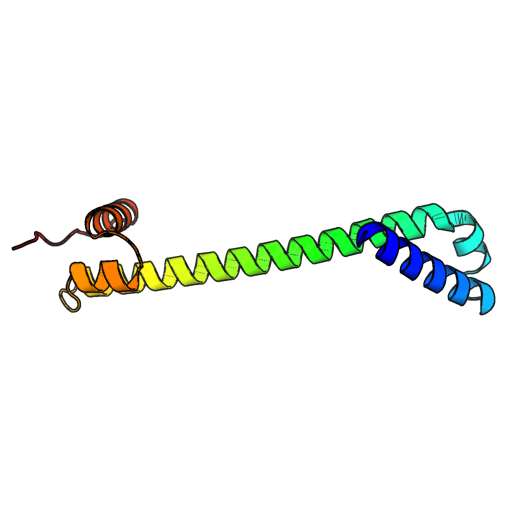 ? -8.023 -0.573 24.433 1.00 91.94 98 SER A CA 1
ATOM 776 C C . SER A 1 98 ? -6.641 -0.123 23.952 1.00 91.94 98 SER A C 1
ATOM 778 O O . SER A 1 98 ? -6.063 0.791 24.540 1.00 91.94 98 SER A O 1
ATOM 780 N N . GLU A 1 99 ? -6.106 -0.728 22.890 1.00 92.50 99 GLU A N 1
ATOM 781 C CA . GLU A 1 99 ? -4.823 -0.344 22.281 1.00 92.50 99 GLU A CA 1
ATOM 782 C C . GLU A 1 99 ? -4.875 1.074 21.697 1.00 92.50 99 GLU A C 1
ATOM 784 O O . GLU A 1 99 ? -3.916 1.838 21.820 1.00 92.50 99 GLU A O 1
ATOM 789 N N . ALA A 1 100 ? -6.026 1.472 21.153 1.00 89.69 100 ALA A N 1
ATOM 790 C CA . ALA A 1 100 ? -6.288 2.827 20.680 1.00 89.69 100 ALA A CA 1
ATOM 791 C C . ALA A 1 100 ? -6.612 3.835 21.808 1.00 89.69 100 ALA A C 1
ATOM 793 O O . ALA A 1 100 ? -6.822 5.019 21.528 1.00 89.69 100 ALA A O 1
ATOM 794 N N . GLY A 1 101 ? -6.653 3.401 23.076 1.00 90.88 101 GLY A N 1
ATOM 795 C CA . GLY A 1 101 ? -6.897 4.252 24.247 1.00 90.88 101 GLY A CA 1
ATOM 796 C C . GLY A 1 101 ? -8.369 4.588 24.521 1.00 90.88 101 GLY A C 1
ATOM 797 O O . GLY A 1 101 ? -8.654 5.499 25.304 1.00 90.88 101 GLY A O 1
ATOM 798 N N . TYR A 1 102 ? -9.311 3.881 23.895 1.00 90.88 102 TYR A N 1
ATOM 799 C CA . TYR A 1 102 ? -10.743 4.021 24.158 1.00 90.88 102 TYR A CA 1
ATOM 800 C C . TYR A 1 102 ? -11.161 3.186 25.373 1.00 90.88 102 TYR A C 1
ATOM 802 O O . TYR A 1 102 ? -10.597 2.134 25.665 1.00 90.88 102 TYR A O 1
ATOM 810 N N . LYS A 1 103 ? -12.182 3.660 26.097 1.00 87.75 103 LYS A N 1
ATOM 811 C CA . LYS A 1 103 ? -12.777 2.898 27.201 1.00 87.75 103 LYS A CA 1
ATOM 812 C C . LYS A 1 103 ? -13.681 1.807 26.639 1.00 87.75 103 LYS A C 1
ATOM 814 O O . LYS A 1 103 ? -14.643 2.128 25.951 1.00 87.75 103 LYS A O 1
ATOM 819 N N . VAL A 1 104 ? -13.406 0.555 26.973 1.00 84.81 104 VAL A N 1
ATOM 820 C CA . VAL A 1 104 ? -14.305 -0.558 26.658 1.00 84.81 104 VAL A CA 1
ATOM 821 C C . VAL A 1 104 ? -15.540 -0.463 27.572 1.00 84.81 104 VAL A C 1
ATOM 823 O O . VAL A 1 104 ? -15.363 -0.322 28.787 1.00 84.81 104 VAL A O 1
ATOM 826 N N . PRO A 1 105 ? -16.775 -0.446 27.034 1.00 78.75 105 PRO A N 1
ATOM 827 C CA . PRO A 1 105 ? -17.985 -0.515 27.852 1.00 78.75 105 PRO A CA 1
ATOM 828 C C . PRO A 1 105 ? -18.035 -1.835 28.627 1.00 78.75 105 PRO A C 1
ATOM 830 O O . PRO A 1 105 ? -17.691 -2.876 28.083 1.00 78.75 105 PRO A O 1
ATOM 833 N N . GLU A 1 106 ? -18.488 -1.814 29.881 1.00 68.44 106 GLU A N 1
ATOM 834 C CA . GLU A 1 106 ? -18.779 -3.058 30.599 1.00 68.44 106 GLU A CA 1
ATOM 835 C C . GLU A 1 106 ? -19.976 -3.736 29.916 1.00 68.44 106 GLU A C 1
ATOM 837 O O . GLU A 1 106 ? -21.068 -3.165 29.876 1.00 68.44 106 GLU A O 1
ATOM 842 N N . THR A 1 107 ? -19.767 -4.924 29.341 1.00 58.47 107 THR A N 1
ATOM 843 C CA . THR A 1 107 ? -20.848 -5.800 28.869 1.00 58.47 107 THR A CA 1
ATOM 844 C C . THR A 1 107 ? -21.786 -6.083 30.042 1.00 58.47 107 THR A C 1
ATOM 846 O O . THR A 1 107 ? -21.365 -6.708 31.020 1.00 58.47 107 THR A O 1
ATOM 849 N N . VAL A 1 108 ? -23.016 -5.565 29.968 1.00 49.72 108 VAL A N 1
ATOM 850 C CA . VAL A 1 108 ? -24.059 -5.705 31.001 1.00 49.72 108 VAL A CA 1
ATOM 851 C C . VAL A 1 108 ? -24.818 -7.011 30.826 1.00 49.72 108 VAL A C 1
ATOM 853 O O . VAL A 1 108 ? -25.196 -7.304 29.671 1.00 49.72 108 VAL A O 1
#

Organism: NCBI:txid39491

Radius of gyration: 26.27 Å; chains: 1; bounding box: 51×24×68 Å

Foldseek 3Di:
DVLVVLLVVLLVVLVVCLVVVHCNVVCVVCVVVSSVVVSVVVVVVVVVVVVVVVVVVVVVLVVLLVVLLVCCLVVNDPLCVSCVVNVHDSVVSQVVCVVVVGDHDPPD

Sequence (108 aa):
GAFDDLAIDIEKAIDYCIDNDILKEFLKTYRSEVTKSMQLNYEFDRQLELERADAIEEGMEIGENKMLFTLVTKGKLDIDTAAEEAGVSVSEFEKLMSEAGYKVPETV

pLDDT: mean 88.99, std 8.5, range [49.72, 96.12]